Protein AF-A0A952R1B2-F1 (afdb_monomer)

pLDDT: mean 88.8, std 12.09, range [47.66, 97.81]

Secondary structure (DSSP, 8-state):
-HHHHHHHHHHHHHHHHHHHHHHH-GGGHHHHHHHTTHHHHHHHHHHHHHHHHTT--HHHHHHHHHHHHHHHHHHHHHHHHTTTT-HHHHHHHHHHHHHHHHHTHHHHHHHHHHHTTPPP-HHHHHHHHHHHHHHHHHHGGGSPPS---TTSTTSSS--

Mean predicted aligned error: 6.13 Å

Foldseek 3Di:
DLVVLLVCLLVVLLVLLVVCCVVVNLPCLLVLLLCLLVLLVVLLVVLLVLCVVLVQDPVLNVVLVVLSVVLSVCLSVVLNVCCVPPVLCSLCSSVVSLVSNCVPSVVSSQVRCVVSVHHDDPVSNSCSNSSSSSSSSSSVVSHDDPPPVVPPPVVPPPD

Radius of gyration: 19.21 Å; Cα contacts (8 Å, |Δi|>4): 179; chains: 1; bounding box: 40×33×74 Å

Structure (mmCIF, N/CA/C/O backbone):
data_AF-A0A952R1B2-F1
#
_entry.id   AF-A0A952R1B2-F1
#
loop_
_atom_site.group_PDB
_atom_site.id
_atom_site.type_symbol
_atom_site.label_atom_id
_atom_site.label_alt_id
_atom_site.label_comp_id
_atom_site.label_asym_id
_atom_site.label_entity_id
_atom_site.label_seq_id
_atom_site.pdbx_PDB_ins_code
_atom_site.Cartn_x
_atom_site.Cartn_y
_atom_site.Cartn_z
_atom_site.occupancy
_atom_site.B_iso_or_equiv
_atom_site.auth_seq_id
_atom_site.auth_comp_id
_atom_site.auth_asym_id
_atom_site.auth_atom_id
_atom_site.pdbx_PDB_model_num
ATOM 1 N N . MET A 1 1 ? 1.040 22.478 -2.601 1.00 83.94 1 MET A N 1
ATOM 2 C CA . MET A 1 1 ? -0.026 21.548 -3.050 1.00 83.94 1 MET A CA 1
ATOM 3 C C . MET A 1 1 ? 0.023 20.216 -2.306 1.00 83.94 1 MET A C 1
ATOM 5 O O . MET A 1 1 ? -1.004 19.828 -1.767 1.00 83.94 1 MET A O 1
ATOM 9 N N . LEU A 1 2 ? 1.190 19.571 -2.186 1.00 85.50 2 LEU A N 1
ATOM 10 C CA . LEU A 1 2 ? 1.351 18.291 -1.475 1.00 85.50 2 LEU A CA 1
ATOM 11 C C . LEU A 1 2 ? 0.814 18.295 -0.030 1.00 85.50 2 LEU A C 1
ATOM 13 O O . LEU A 1 2 ? 0.070 17.398 0.345 1.00 85.50 2 LEU A O 1
ATOM 17 N N . SER A 1 3 ? 1.103 19.335 0.757 1.00 87.56 3 SER A N 1
ATOM 18 C CA . SER A 1 3 ? 0.596 19.467 2.134 1.00 87.56 3 SER A CA 1
ATOM 19 C C . SER A 1 3 ? -0.934 19.454 2.226 1.00 87.56 3 SER A C 1
ATOM 21 O O . SER A 1 3 ? -1.489 18.862 3.146 1.00 87.56 3 SER A O 1
ATOM 23 N N . ARG A 1 4 ? -1.626 20.056 1.249 1.00 90.75 4 ARG A N 1
ATOM 24 C CA . ARG A 1 4 ? -3.095 20.056 1.177 1.00 90.75 4 ARG A CA 1
ATOM 25 C C . ARG A 1 4 ? -3.634 18.667 0.842 1.00 90.75 4 ARG A C 1
ATOM 27 O O . ARG A 1 4 ? -4.597 18.236 1.460 1.00 90.75 4 ARG A O 1
ATOM 34 N N . LEU A 1 5 ? -2.992 17.959 -0.090 1.00 87.94 5 LEU A N 1
ATOM 35 C CA . LEU A 1 5 ? -3.357 16.581 -0.436 1.00 87.94 5 LEU A CA 1
ATOM 36 C C . LEU A 1 5 ? -3.181 15.638 0.757 1.00 87.94 5 LEU A C 1
ATOM 38 O O . LEU A 1 5 ? -4.080 14.859 1.049 1.00 87.94 5 LEU A O 1
ATOM 42 N N . LEU A 1 6 ? -2.068 15.754 1.484 1.00 89.69 6 LEU A N 1
ATOM 43 C CA . LEU A 1 6 ? -1.828 14.966 2.693 1.00 89.69 6 LEU A CA 1
ATOM 44 C C . LEU A 1 6 ? -2.848 15.286 3.789 1.00 89.69 6 LEU A C 1
ATOM 46 O O . LEU A 1 6 ? -3.391 14.369 4.394 1.00 89.69 6 LEU A O 1
ATOM 50 N N . ALA A 1 7 ? -3.162 16.566 4.009 1.00 91.38 7 ALA A N 1
ATOM 51 C CA . ALA A 1 7 ? -4.192 16.958 4.968 1.00 91.38 7 ALA A CA 1
ATOM 52 C C . ALA A 1 7 ? -5.564 16.362 4.607 1.00 91.38 7 ALA A C 1
ATOM 54 O O . ALA A 1 7 ? -6.238 15.810 5.474 1.00 91.38 7 ALA A O 1
ATOM 55 N N . LEU A 1 8 ? -5.952 16.405 3.328 1.00 92.19 8 LEU A N 1
ATOM 56 C CA . LEU A 1 8 ? -7.188 15.786 2.842 1.00 92.19 8 LEU A CA 1
ATOM 57 C C . LEU A 1 8 ? -7.171 14.262 2.992 1.00 92.19 8 LEU A C 1
ATOM 59 O O . LEU A 1 8 ? -8.171 13.687 3.410 1.00 92.19 8 LEU A O 1
ATOM 63 N N . ALA A 1 9 ? -6.044 13.612 2.702 1.00 91.25 9 ALA A N 1
ATOM 64 C CA . ALA A 1 9 ? -5.887 12.172 2.873 1.00 91.25 9 ALA A CA 1
ATOM 65 C C . ALA A 1 9 ? -6.043 11.760 4.345 1.00 91.25 9 ALA A C 1
ATOM 67 O O . ALA A 1 9 ? -6.736 10.792 4.649 1.00 91.25 9 ALA A O 1
ATOM 68 N N . VAL A 1 10 ? -5.454 12.524 5.265 1.00 94.12 10 VAL A N 1
ATOM 69 C CA . VAL A 1 10 ? -5.552 12.264 6.705 1.00 94.12 10 VAL A CA 1
ATOM 70 C C . VAL A 1 10 ? -6.974 12.497 7.209 1.00 94.12 10 VAL A C 1
ATOM 72 O O . VAL A 1 10 ? -7.568 11.596 7.799 1.00 94.12 10 VAL A O 1
ATOM 75 N N . LEU A 1 11 ? -7.545 13.681 6.965 1.00 94.69 11 LEU A N 1
ATOM 76 C CA . LEU A 1 11 ? -8.878 14.036 7.461 1.00 94.69 11 LEU A CA 1
ATOM 77 C C . LEU A 1 11 ? -9.966 13.166 6.825 1.00 94.69 11 LEU A C 1
ATOM 79 O O . LEU A 1 11 ? -10.823 12.633 7.528 1.00 94.69 11 LEU A O 1
ATOM 83 N N . GLY A 1 12 ? -9.901 12.978 5.507 1.00 92.12 12 GLY A N 1
ATOM 84 C CA . GLY A 1 12 ? -10.810 12.107 4.772 1.00 92.12 12 GLY A CA 1
ATOM 85 C C . GLY A 1 12 ? -10.686 10.655 5.220 1.00 92.12 12 GLY A C 1
ATOM 86 O O . GLY A 1 12 ? -11.701 10.006 5.457 1.00 92.12 12 GLY A O 1
ATOM 87 N N . GLY A 1 13 ? -9.459 10.160 5.407 1.00 93.12 13 GLY A N 1
ATOM 88 C CA . GLY A 1 13 ? -9.214 8.798 5.870 1.00 93.12 13 GLY A CA 1
ATOM 89 C C . GLY A 1 13 ? -9.786 8.558 7.264 1.00 93.12 13 GLY A C 1
ATOM 90 O O . GLY A 1 13 ? -10.524 7.599 7.465 1.00 93.12 13 GLY A O 1
ATOM 91 N N . LEU A 1 14 ? -9.536 9.466 8.211 1.00 93.62 14 LEU A N 1
ATOM 92 C CA . LEU A 1 14 ? -10.106 9.386 9.560 1.00 93.62 14 LEU A CA 1
ATOM 93 C C . LEU A 1 14 ? -11.640 9.425 9.541 1.00 93.62 14 LEU A C 1
ATOM 95 O O . LEU A 1 14 ? -12.278 8.617 10.217 1.00 93.62 14 LEU A O 1
ATOM 99 N N . GLY A 1 15 ? -12.232 10.327 8.752 1.00 93.00 15 GLY A N 1
ATOM 100 C CA . GLY A 1 15 ? -13.684 10.440 8.606 1.00 93.00 15 GLY A CA 1
ATOM 101 C C . GLY A 1 15 ? -14.313 9.164 8.043 1.00 93.00 15 GLY A C 1
ATOM 102 O O . GLY A 1 15 ? -15.237 8.611 8.638 1.00 93.00 15 GLY A O 1
ATOM 103 N N . VAL A 1 16 ? -13.763 8.641 6.943 1.00 93.38 16 VAL A N 1
ATOM 104 C CA . VAL A 1 16 ? -14.212 7.380 6.331 1.00 93.38 16 VAL A CA 1
ATOM 105 C C . VAL A 1 16 ? -14.018 6.210 7.291 1.00 93.38 16 VAL A C 1
ATOM 107 O O . VAL A 1 16 ? -14.930 5.408 7.464 1.00 93.38 16 VAL A O 1
ATOM 110 N N . GLY A 1 17 ? -12.876 6.131 7.974 1.00 92.12 17 GLY A N 1
ATOM 111 C CA . GLY A 1 17 ? -12.611 5.106 8.981 1.00 92.12 17 GLY A CA 1
ATOM 112 C C . GLY A 1 17 ? -13.628 5.104 10.116 1.00 92.12 17 GLY A C 1
ATOM 113 O O . GLY A 1 17 ? -14.077 4.040 10.538 1.00 92.12 17 GLY A O 1
ATOM 114 N N . LEU A 1 18 ? -14.045 6.284 10.579 1.00 92.69 18 LEU A N 1
ATOM 115 C CA . LEU A 1 18 ? -15.063 6.419 11.616 1.00 92.69 18 LEU A CA 1
ATOM 116 C C . LEU A 1 18 ? -16.432 5.928 11.127 1.00 92.69 18 LEU A C 1
ATOM 118 O O . LEU A 1 18 ? -17.073 5.141 11.822 1.00 92.69 18 LEU A O 1
ATOM 122 N N . VAL A 1 19 ? -16.841 6.311 9.915 1.00 93.81 19 VAL A N 1
ATOM 123 C CA . VAL A 1 19 ? -18.086 5.825 9.293 1.00 93.81 19 VAL A CA 1
ATOM 124 C C . VAL A 1 19 ? -18.055 4.306 9.119 1.00 93.81 19 VAL A C 1
ATOM 126 O O . VAL A 1 19 ? -18.974 3.615 9.558 1.00 93.81 19 VAL A O 1
ATOM 129 N N . LEU A 1 20 ? -16.973 3.762 8.553 1.00 91.56 20 LEU A N 1
ATOM 130 C CA . LEU A 1 20 ? -16.809 2.321 8.354 1.00 91.56 20 LEU A CA 1
ATOM 131 C C . LEU A 1 20 ? -16.819 1.561 9.681 1.00 91.56 20 LEU A C 1
ATOM 133 O O . LEU A 1 20 ? -17.405 0.483 9.764 1.00 91.56 20 LEU A O 1
ATOM 137 N N . ARG A 1 21 ? -16.210 2.115 10.733 1.00 90.69 21 ARG A N 1
ATOM 138 C CA . ARG A 1 21 ? -16.239 1.514 12.067 1.00 90.69 21 ARG A CA 1
ATOM 139 C C . ARG A 1 21 ? -17.656 1.453 12.629 1.00 90.69 21 ARG A C 1
ATOM 141 O O . ARG A 1 21 ? -18.001 0.443 13.235 1.00 90.69 21 ARG A O 1
ATOM 148 N N . ILE A 1 22 ? -18.452 2.508 12.451 1.00 92.00 22 ILE A N 1
ATOM 149 C CA . ILE A 1 22 ? -19.849 2.551 12.909 1.00 92.00 22 ILE A CA 1
ATOM 150 C C . ILE A 1 22 ? -20.688 1.512 12.156 1.00 92.00 22 ILE A C 1
ATOM 152 O O . ILE A 1 22 ? -21.470 0.799 12.774 1.00 92.00 22 ILE A O 1
ATOM 156 N N . TRP A 1 23 ? -20.498 1.393 10.840 1.00 93.06 23 TRP A N 1
ATOM 157 C CA . TRP A 1 23 ? -21.310 0.522 9.986 1.00 93.06 23 TRP A CA 1
ATOM 158 C C . TRP A 1 23 ? -20.935 -0.960 10.092 1.00 93.06 23 TRP A C 1
ATOM 160 O O . TRP A 1 23 ? -21.808 -1.819 10.178 1.00 93.06 23 TRP A O 1
ATOM 170 N N . PHE A 1 24 ? -19.639 -1.276 10.076 1.00 87.25 24 PHE A N 1
ATOM 171 C CA . PHE A 1 24 ? -19.144 -2.655 9.993 1.00 87.25 24 PHE A CA 1
ATOM 172 C C . PHE A 1 24 ? -18.644 -3.217 11.329 1.00 87.25 24 PHE A C 1
ATOM 174 O O . PHE A 1 24 ? -18.399 -4.421 11.437 1.00 87.25 24 PHE A O 1
ATOM 181 N N . GLY A 1 25 ? -18.470 -2.369 12.346 1.00 87.31 25 GLY A N 1
ATOM 182 C CA . GLY A 1 25 ? -17.888 -2.761 13.625 1.00 87.31 25 GLY A CA 1
ATOM 183 C C . GLY A 1 25 ? -16.425 -3.211 13.516 1.00 87.31 25 GLY A C 1
ATOM 184 O O . GLY A 1 25 ? -15.755 -3.043 12.499 1.00 87.31 25 GLY A O 1
ATOM 185 N N . ARG A 1 26 ? -15.894 -3.804 14.593 1.00 85.31 26 ARG A N 1
ATOM 186 C CA . ARG A 1 26 ? -14.479 -4.230 14.663 1.00 85.31 26 ARG A CA 1
ATOM 187 C C . ARG A 1 26 ? -14.193 -5.565 13.971 1.00 85.31 26 ARG A C 1
ATOM 189 O O . ARG A 1 26 ? -13.046 -5.824 13.623 1.00 85.31 26 ARG A O 1
ATOM 196 N N . SER A 1 27 ? -15.214 -6.387 13.725 1.00 87.12 27 SER A N 1
ATOM 197 C CA . SER A 1 27 ? -15.064 -7.736 13.152 1.00 87.12 27 SER A CA 1
ATOM 198 C C . SER A 1 27 ? -14.455 -7.734 11.745 1.00 87.12 27 SER A C 1
ATOM 200 O O . SER A 1 27 ? -13.840 -8.713 11.328 1.00 87.12 27 SER A O 1
ATOM 202 N N . ARG A 1 28 ? -14.590 -6.623 11.008 1.00 89.00 28 ARG A N 1
ATOM 203 C CA . ARG A 1 28 ? -14.041 -6.462 9.655 1.00 89.00 28 ARG A CA 1
ATOM 204 C C . ARG A 1 28 ? -12.654 -5.822 9.614 1.00 89.00 28 ARG A C 1
ATOM 206 O O . ARG A 1 28 ? -12.082 -5.742 8.529 1.00 89.00 28 ARG A O 1
ATOM 213 N N . PHE A 1 29 ? -12.073 -5.428 10.751 1.00 88.50 29 PHE A N 1
ATOM 214 C CA . PHE A 1 29 ? -10.788 -4.719 10.778 1.00 88.50 29 PHE A CA 1
ATOM 215 C C . PHE A 1 29 ? -9.675 -5.515 10.075 1.00 88.50 29 PHE A C 1
ATOM 217 O O . PHE A 1 29 ? -8.978 -4.960 9.233 1.00 88.50 29 PHE A O 1
ATOM 224 N N . GLY A 1 30 ? -9.575 -6.830 10.295 1.00 87.00 30 GLY A N 1
ATOM 225 C CA . GLY A 1 30 ? -8.554 -7.653 9.627 1.00 87.00 30 GLY A CA 1
ATOM 226 C C . GLY A 1 30 ? -8.677 -7.694 8.100 1.00 87.00 30 GLY A C 1
ATOM 227 O O . GLY A 1 30 ? -7.665 -7.714 7.399 1.00 87.00 30 GLY A O 1
ATOM 228 N N . VAL A 1 31 ? -9.904 -7.658 7.571 1.00 91.25 31 VAL A N 1
ATOM 229 C CA . VAL A 1 31 ? -10.147 -7.610 6.121 1.00 91.25 31 VAL A CA 1
ATOM 230 C C . VAL A 1 31 ? -9.761 -6.241 5.571 1.00 91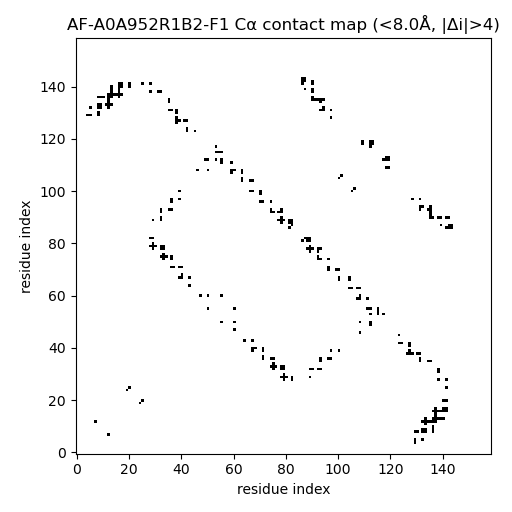.25 31 VAL A C 1
ATOM 232 O O . VAL A 1 31 ? -9.011 -6.171 4.603 1.00 91.25 31 VAL A O 1
ATOM 235 N N . ILE A 1 32 ? -10.203 -5.158 6.216 1.00 91.31 32 ILE A N 1
ATOM 236 C CA . ILE A 1 32 ? -9.888 -3.790 5.780 1.00 91.31 32 ILE A CA 1
ATOM 237 C C . ILE A 1 32 ? -8.371 -3.548 5.856 1.00 91.31 32 ILE A C 1
ATOM 239 O O . ILE A 1 32 ? -7.799 -2.988 4.927 1.00 91.31 32 ILE A O 1
ATOM 243 N N . ALA A 1 33 ? -7.692 -4.046 6.896 1.00 90.19 33 ALA A N 1
ATOM 244 C CA . ALA A 1 33 ? -6.237 -3.959 7.033 1.00 90.19 33 ALA A CA 1
ATOM 245 C C . ALA A 1 33 ? -5.490 -4.724 5.928 1.00 90.19 33 ALA A C 1
ATOM 247 O O . ALA A 1 33 ? -4.468 -4.254 5.435 1.00 90.19 33 ALA A O 1
ATOM 248 N N . SER A 1 34 ? -6.024 -5.871 5.495 1.00 90.94 34 SER A N 1
ATOM 249 C CA . SER A 1 34 ? -5.476 -6.629 4.363 1.00 90.94 34 SER A CA 1
ATOM 250 C C . SER A 1 34 ? -5.648 -5.860 3.051 1.00 90.94 34 SER A C 1
ATOM 252 O O . SER A 1 34 ?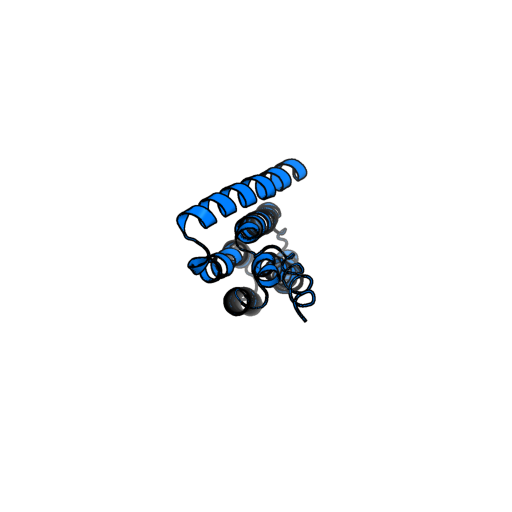 -4.687 -5.674 2.307 1.00 90.94 34 SER A O 1
ATOM 254 N N . LEU A 1 35 ? -6.858 -5.350 2.792 1.00 93.50 35 LEU A N 1
ATOM 255 C CA . LEU A 1 35 ? -7.172 -4.559 1.597 1.00 93.50 35 LEU A CA 1
ATOM 256 C C . LEU A 1 35 ? -6.424 -3.223 1.562 1.00 93.50 35 LEU A C 1
ATOM 258 O O . LEU A 1 35 ? -6.177 -2.679 0.492 1.00 93.50 35 LEU A O 1
ATOM 262 N N . ALA A 1 36 ? -5.998 -2.706 2.709 1.00 93.69 36 ALA A N 1
ATOM 263 C CA . ALA A 1 36 ? -5.233 -1.473 2.760 1.00 93.69 36 ALA A CA 1
ATOM 264 C C . ALA A 1 36 ? -3.840 -1.580 2.099 1.00 93.69 36 ALA A C 1
ATOM 266 O O . ALA A 1 36 ? -3.208 -0.559 1.847 1.00 93.69 36 ALA A O 1
ATOM 267 N N . THR A 1 37 ? -3.377 -2.790 1.762 1.00 92.31 37 THR A N 1
ATOM 268 C CA . THR A 1 37 ? -2.145 -3.020 0.981 1.00 92.31 37 THR A CA 1
ATOM 269 C C . THR A 1 37 ? -2.334 -2.878 -0.540 1.00 92.31 37 THR A C 1
ATOM 271 O O . THR A 1 37 ? -1.350 -2.848 -1.279 1.00 92.31 37 THR A O 1
ATOM 274 N N . LEU A 1 38 ? -3.577 -2.726 -1.024 1.00 94.44 38 LEU A N 1
ATOM 275 C CA . LEU A 1 38 ? -3.905 -2.606 -2.452 1.00 94.44 38 LEU A CA 1
ATOM 276 C C . LEU A 1 38 ? -3.154 -1.500 -3.218 1.00 94.44 38 LEU A C 1
ATOM 278 O O . LEU A 1 38 ? -2.813 -1.760 -4.372 1.00 94.44 38 LEU A O 1
ATOM 282 N N . PRO A 1 39 ? -2.849 -0.307 -2.659 1.00 96.38 39 PRO A N 1
ATOM 283 C CA . PRO A 1 39 ? -2.097 0.709 -3.397 1.00 96.38 39 PRO A CA 1
ATOM 284 C C . PRO A 1 39 ? -0.755 0.202 -3.931 1.00 96.38 39 PRO A C 1
ATOM 286 O O . PRO A 1 39 ? -0.364 0.573 -5.035 1.00 96.38 39 PRO A O 1
ATOM 289 N N . VAL A 1 40 ? -0.082 -0.688 -3.191 1.00 95.12 40 VAL A N 1
ATOM 290 C CA . VAL A 1 40 ? 1.173 -1.314 -3.629 1.00 95.12 40 VAL A CA 1
ATOM 291 C C . VAL A 1 40 ? 0.937 -2.200 -4.854 1.00 95.12 40 VAL A C 1
ATOM 293 O O . VAL A 1 40 ? 1.713 -2.139 -5.805 1.00 95.12 40 VAL A O 1
ATOM 296 N N . LEU A 1 41 ? -0.154 -2.975 -4.890 1.00 95.94 41 LEU A N 1
ATOM 297 C CA . LEU A 1 41 ? -0.506 -3.783 -6.064 1.00 95.94 41 LEU A CA 1
ATOM 298 C C . LEU A 1 41 ? -0.836 -2.915 -7.277 1.00 95.94 41 LEU A C 1
ATOM 300 O O . LEU A 1 41 ? -0.332 -3.182 -8.364 1.00 95.94 41 LEU A O 1
ATOM 304 N N . VAL A 1 42 ? -1.642 -1.865 -7.098 1.00 96.50 42 VAL A N 1
ATOM 305 C CA . VAL A 1 42 ? -1.992 -0.942 -8.190 1.00 96.50 42 VAL A CA 1
ATOM 306 C C . VAL A 1 42 ? -0.730 -0.306 -8.760 1.00 96.50 42 VAL A C 1
ATOM 308 O O . VAL A 1 42 ? -0.512 -0.330 -9.969 1.00 96.50 42 VAL A O 1
ATOM 311 N N . HIS A 1 43 ? 0.146 0.190 -7.889 1.00 96.31 43 HIS A N 1
ATOM 312 C CA . HIS A 1 43 ? 1.431 0.734 -8.300 1.00 96.31 43 HIS A CA 1
ATOM 313 C C . HIS A 1 43 ? 2.299 -0.313 -9.016 1.00 96.31 43 HIS A C 1
ATOM 315 O O . HIS A 1 43 ? 2.978 0.009 -9.992 1.00 96.31 43 HIS A O 1
ATOM 321 N N . THR A 1 44 ? 2.268 -1.568 -8.562 1.00 96.12 44 THR A N 1
ATOM 322 C CA . THR A 1 44 ? 3.000 -2.673 -9.196 1.00 96.12 44 THR A CA 1
ATOM 323 C C . THR A 1 44 ? 2.535 -2.904 -10.627 1.00 96.12 44 THR A C 1
ATOM 325 O O . THR A 1 44 ? 3.359 -2.972 -11.535 1.00 96.12 44 THR A O 1
ATOM 328 N N . VAL A 1 45 ? 1.222 -2.933 -10.857 1.00 96.62 45 VAL A N 1
ATOM 329 C CA . VAL A 1 45 ? 0.642 -3.066 -12.202 1.00 96.62 45 VAL A CA 1
ATOM 330 C C . VAL A 1 45 ? 1.029 -1.888 -13.098 1.00 96.62 45 VAL A C 1
ATOM 332 O O . VAL A 1 45 ? 1.447 -2.099 -14.233 1.00 96.62 45 VAL A O 1
ATOM 335 N N . LEU A 1 46 ? 0.955 -0.653 -12.595 1.00 94.69 46 LEU A N 1
ATOM 336 C CA . LEU A 1 46 ? 1.355 0.529 -13.369 1.00 94.69 46 LEU A CA 1
ATOM 337 C C . LEU A 1 46 ? 2.845 0.495 -13.736 1.00 94.69 46 LEU A C 1
ATOM 339 O O . LEU A 1 46 ? 3.213 0.770 -14.876 1.00 94.69 46 LEU A O 1
ATOM 343 N N . SER A 1 47 ? 3.697 0.086 -12.794 1.00 93.50 47 SER A N 1
ATOM 344 C CA . SER A 1 47 ? 5.139 -0.049 -13.026 1.00 93.50 47 SER A CA 1
ATOM 345 C C . SER A 1 47 ? 5.457 -1.152 -14.033 1.00 93.50 47 SER A C 1
ATOM 347 O O . SER A 1 47 ? 6.365 -0.987 -14.842 1.00 93.50 47 SER A O 1
ATOM 349 N N . LEU A 1 48 ? 4.692 -2.249 -14.028 1.00 94.75 48 LEU A N 1
ATOM 350 C CA . LEU A 1 48 ? 4.824 -3.320 -15.016 1.00 94.75 48 LEU A CA 1
ATOM 351 C C . LEU A 1 48 ? 4.532 -2.832 -16.429 1.00 94.75 48 LEU A C 1
ATOM 353 O O . LEU A 1 48 ? 5.295 -3.140 -17.338 1.00 94.75 48 LEU A O 1
ATOM 357 N N . ILE A 1 49 ? 3.470 -2.045 -16.614 1.00 94.06 49 ILE A N 1
ATOM 358 C CA . ILE A 1 49 ? 3.136 -1.468 -17.923 1.00 94.06 49 ILE A CA 1
ATOM 359 C C . ILE A 1 49 ? 4.313 -0.634 -18.444 1.00 94.06 49 ILE A C 1
ATOM 361 O O . ILE A 1 49 ? 4.697 -0.774 -19.604 1.00 94.06 49 ILE A O 1
ATOM 365 N N . SER A 1 50 ? 4.918 0.192 -17.588 1.00 91.88 50 SER A N 1
ATOM 366 C CA . SER A 1 50 ? 6.104 0.977 -17.948 1.00 91.88 50 SER A CA 1
ATOM 367 C C . SER A 1 50 ? 7.322 0.099 -18.237 1.00 91.88 50 SER A C 1
ATOM 369 O O . SER A 1 50 ? 8.035 0.359 -19.198 1.00 91.88 50 SER A O 1
ATOM 371 N N . ALA A 1 51 ? 7.543 -0.961 -17.456 1.00 92.56 51 ALA A N 1
ATOM 372 C CA . ALA A 1 51 ? 8.659 -1.884 -17.645 1.00 92.56 51 ALA A CA 1
ATOM 373 C C . ALA A 1 51 ? 8.568 -2.653 -18.970 1.00 92.56 51 ALA A C 1
ATOM 375 O O . ALA A 1 51 ? 9.565 -2.766 -19.676 1.00 92.56 51 ALA A O 1
ATOM 376 N N . PHE A 1 52 ? 7.373 -3.121 -19.342 1.00 92.94 52 PHE A N 1
ATOM 377 C CA . PHE A 1 52 ? 7.149 -3.776 -20.631 1.00 92.94 52 PHE A CA 1
ATOM 378 C C . PHE A 1 52 ? 7.334 -2.819 -21.809 1.00 92.94 52 PHE A C 1
ATOM 380 O O . PHE A 1 52 ? 7.878 -3.218 -22.827 1.00 92.94 52 PHE A O 1
ATOM 387 N N . ARG A 1 53 ? 6.935 -1.549 -21.671 1.00 91.75 53 ARG A N 1
ATOM 388 C CA . ARG A 1 53 ? 7.174 -0.523 -22.703 1.00 91.75 53 ARG A CA 1
ATOM 389 C C . ARG A 1 53 ? 8.647 -0.146 -22.867 1.00 91.75 53 ARG A C 1
ATOM 391 O O . ARG A 1 53 ? 8.992 0.449 -23.879 1.00 91.75 53 ARG A O 1
ATOM 398 N N . ALA A 1 54 ? 9.475 -0.435 -21.868 1.00 92.12 54 ALA A N 1
ATOM 399 C CA . ALA A 1 54 ? 10.908 -0.149 -21.869 1.00 92.12 54 ALA A CA 1
ATOM 400 C C . ALA A 1 54 ? 11.765 -1.384 -22.177 1.00 92.12 54 ALA A C 1
ATOM 402 O O . ALA A 1 54 ? 12.974 -1.337 -21.959 1.00 92.12 54 ALA A O 1
ATOM 403 N N . ASP A 1 55 ? 11.141 -2.497 -22.580 1.00 93.56 55 ASP A N 1
ATOM 404 C CA . ASP A 1 55 ? 11.809 -3.774 -22.844 1.00 93.56 55 ASP A CA 1
ATOM 405 C C . ASP A 1 55 ? 12.719 -4.238 -21.688 1.00 93.56 55 ASP A C 1
ATOM 407 O O . ASP A 1 55 ? 13.791 -4.815 -21.886 1.00 93.56 55 ASP A O 1
ATOM 411 N N . VAL A 1 56 ? 12.293 -3.988 -20.441 1.00 93.62 56 VAL A N 1
ATOM 412 C CA . VAL A 1 56 ? 13.037 -4.429 -19.253 1.00 93.62 56 VAL A CA 1
ATOM 413 C C . VAL A 1 56 ? 13.154 -5.961 -19.261 1.00 93.62 56 VAL A C 1
ATOM 415 O O . VAL A 1 56 ? 12.146 -6.642 -19.478 1.00 93.62 56 VAL A O 1
ATOM 418 N N . PRO A 1 57 ? 14.338 -6.535 -18.955 1.00 94.44 57 PRO A N 1
ATOM 419 C CA . PRO A 1 57 ? 14.524 -7.981 -18.926 1.00 94.44 57 PRO A CA 1
ATOM 420 C C . PRO A 1 57 ? 13.477 -8.704 -18.071 1.00 94.44 57 PRO A C 1
ATOM 422 O O . PRO A 1 57 ? 13.224 -8.328 -16.921 1.00 94.44 57 PRO A O 1
ATOM 425 N N . LEU A 1 58 ? 12.916 -9.792 -18.610 1.00 94.06 58 LEU A N 1
ATOM 426 C CA . LEU A 1 58 ? 11.853 -10.565 -17.956 1.00 94.06 58 LEU A CA 1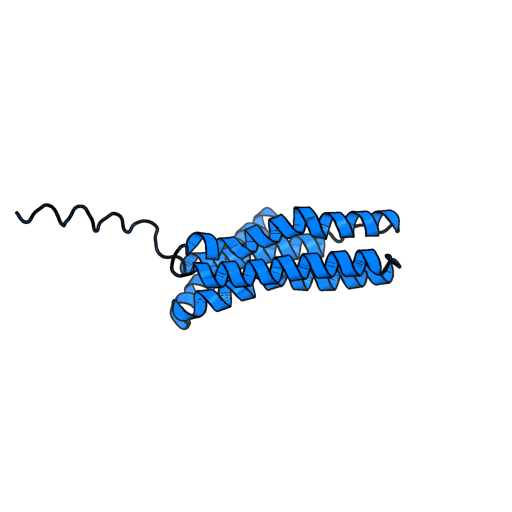
ATOM 427 C C . LEU A 1 58 ? 12.258 -11.057 -16.559 1.00 94.06 58 LEU A C 1
ATOM 429 O O . LEU A 1 58 ? 11.436 -11.078 -15.649 1.00 94.06 58 LEU A O 1
ATOM 433 N N . THR A 1 59 ? 13.527 -11.410 -16.360 1.00 95.69 59 THR A N 1
ATOM 434 C CA . THR A 1 59 ? 14.060 -11.826 -15.053 1.00 95.69 59 THR A CA 1
ATOM 435 C C . THR A 1 59 ? 13.920 -10.729 -13.997 1.00 95.69 59 THR A C 1
ATOM 437 O O . THR A 1 59 ? 13.474 -11.005 -12.884 1.00 95.69 59 THR A O 1
ATOM 440 N N . THR A 1 60 ? 14.221 -9.477 -14.349 1.00 93.62 60 THR A N 1
ATOM 441 C CA . THR A 1 60 ? 14.054 -8.311 -13.471 1.00 93.62 60 THR A CA 1
ATOM 442 C C . THR A 1 60 ? 12.583 -8.048 -13.176 1.00 93.62 60 THR A C 1
ATOM 444 O O . THR A 1 60 ? 12.221 -7.793 -12.028 1.00 93.62 60 THR A O 1
ATOM 447 N N . VAL A 1 61 ? 11.724 -8.163 -14.194 1.00 95.44 61 VAL A N 1
ATOM 448 C CA . VAL A 1 61 ? 10.269 -8.032 -14.045 1.00 95.44 61 VAL A CA 1
ATOM 449 C C . VAL A 1 61 ? 9.726 -9.083 -13.074 1.00 95.44 61 VAL A C 1
ATOM 451 O O . VAL A 1 61 ? 9.007 -8.740 -12.138 1.00 95.44 61 VAL A O 1
ATOM 454 N N . LEU A 1 62 ? 10.109 -10.350 -13.236 1.00 96.56 62 LEU A N 1
ATOM 455 C CA . LEU A 1 62 ? 9.680 -11.438 -12.357 1.00 96.56 62 LEU A CA 1
ATOM 456 C C . LEU A 1 62 ? 10.177 -11.249 -10.921 1.00 96.56 62 LEU A C 1
ATOM 458 O O . LEU A 1 62 ? 9.396 -11.425 -9.988 1.00 96.56 62 LEU A O 1
ATOM 462 N N . ALA A 1 63 ? 11.437 -10.847 -10.731 1.00 96.88 63 ALA A N 1
ATOM 463 C CA . ALA A 1 63 ? 11.986 -10.560 -9.406 1.00 96.88 63 ALA A CA 1
ATOM 464 C C . ALA A 1 63 ? 11.231 -9.415 -8.713 1.00 96.88 63 ALA A C 1
ATOM 466 O O . ALA A 1 63 ? 10.869 -9.523 -7.540 1.00 96.88 63 ALA A O 1
ATOM 467 N N . TYR A 1 64 ? 10.932 -8.346 -9.454 1.00 95.88 64 TYR A N 1
ATOM 468 C CA . TYR A 1 64 ? 10.137 -7.222 -8.973 1.00 95.88 64 TYR A CA 1
ATOM 469 C C . TYR A 1 64 ? 8.722 -7.648 -8.555 1.00 95.88 64 TYR A C 1
ATOM 471 O O . TYR A 1 64 ? 8.294 -7.341 -7.442 1.00 95.88 64 TYR A O 1
ATOM 479 N N . VAL A 1 65 ? 8.016 -8.398 -9.408 1.00 97.06 65 VAL A N 1
ATOM 480 C CA . VAL A 1 65 ? 6.657 -8.884 -9.119 1.00 97.06 65 VAL A CA 1
ATOM 481 C C . VAL A 1 65 ? 6.651 -9.822 -7.924 1.00 97.06 65 VAL A C 1
ATOM 483 O O . VAL A 1 65 ? 5.826 -9.656 -7.029 1.00 97.06 65 VAL A O 1
ATOM 486 N N . ALA A 1 66 ? 7.580 -10.776 -7.871 1.00 97.81 66 ALA A N 1
ATOM 487 C CA . ALA A 1 66 ? 7.683 -11.716 -6.762 1.00 97.81 66 ALA A CA 1
ATOM 488 C C . ALA A 1 66 ? 7.899 -10.985 -5.430 1.00 97.81 66 ALA A C 1
ATOM 490 O O . ALA A 1 66 ? 7.230 -11.287 -4.441 1.00 97.81 66 ALA A O 1
ATOM 491 N N . LEU A 1 67 ? 8.778 -9.980 -5.412 1.00 96.69 67 LEU A N 1
ATOM 492 C CA . LEU A 1 67 ? 9.051 -9.180 -4.224 1.00 96.69 67 LEU A CA 1
ATOM 493 C C . LEU A 1 67 ? 7.845 -8.323 -3.815 1.00 96.69 67 LEU A C 1
ATOM 495 O O . LEU A 1 67 ? 7.469 -8.313 -2.643 1.00 96.69 67 LEU A O 1
ATOM 499 N N . ALA A 1 68 ? 7.202 -7.648 -4.771 1.00 96.62 68 ALA A N 1
ATOM 500 C CA . ALA A 1 68 ? 6.014 -6.838 -4.517 1.00 96.62 68 ALA A CA 1
ATOM 501 C C . ALA A 1 68 ? 4.852 -7.683 -3.969 1.00 96.62 68 ALA A C 1
ATOM 503 O O . ALA A 1 68 ? 4.260 -7.335 -2.945 1.00 96.62 68 ALA A O 1
ATOM 504 N N . LEU A 1 69 ? 4.567 -8.827 -4.599 1.00 97.62 69 LEU A N 1
ATOM 505 C CA . LEU A 1 69 ? 3.547 -9.769 -4.137 1.00 97.62 69 LEU A CA 1
ATOM 506 C C . LEU A 1 69 ? 3.894 -10.340 -2.762 1.00 97.62 69 LEU A C 1
ATOM 508 O O . LEU A 1 69 ? 3.022 -10.403 -1.900 1.00 97.62 69 LEU A O 1
ATOM 512 N N . GLY A 1 70 ? 5.158 -10.699 -2.527 1.00 97.69 70 GLY A N 1
ATOM 513 C CA . GLY A 1 70 ? 5.626 -11.167 -1.226 1.00 97.69 70 GLY A CA 1
ATOM 514 C C . GLY A 1 70 ? 5.356 -10.146 -0.121 1.00 97.69 70 GLY A C 1
ATOM 515 O O . GLY A 1 70 ? 4.767 -10.491 0.901 1.00 97.69 70 GLY A O 1
ATOM 516 N N . ILE A 1 71 ? 5.698 -8.875 -0.349 1.00 96.69 71 ILE A N 1
ATOM 517 C CA . ILE A 1 71 ? 5.451 -7.785 0.606 1.00 96.69 71 ILE A CA 1
ATOM 518 C C . ILE A 1 71 ? 3.954 -7.605 0.866 1.00 96.69 71 ILE A C 1
ATOM 520 O O . ILE A 1 71 ? 3.546 -7.488 2.020 1.00 96.69 71 ILE A O 1
ATOM 524 N N . VAL A 1 72 ? 3.126 -7.622 -0.181 1.00 96.44 72 VAL A N 1
ATOM 525 C CA . VAL A 1 72 ? 1.669 -7.476 -0.052 1.00 96.44 72 VAL A CA 1
ATOM 526 C C . VAL A 1 72 ? 1.060 -8.640 0.725 1.00 96.44 72 VAL A C 1
ATOM 528 O O . VAL A 1 72 ? 0.287 -8.416 1.654 1.00 96.44 72 VAL A O 1
ATOM 531 N N . VAL A 1 73 ? 1.426 -9.880 0.395 1.00 97.44 73 VAL A N 1
ATOM 532 C CA . VAL A 1 73 ? 0.905 -11.079 1.064 1.00 97.44 73 VAL A CA 1
ATOM 533 C C . VAL A 1 73 ? 1.349 -11.116 2.523 1.00 97.44 73 VAL A C 1
ATOM 535 O O . VAL A 1 73 ? 0.517 -11.306 3.410 1.00 97.44 73 VAL A O 1
ATOM 538 N N . ILE A 1 74 ? 2.637 -10.891 2.798 1.00 96.81 74 ILE A N 1
ATOM 539 C CA . ILE A 1 74 ? 3.170 -10.871 4.165 1.00 96.81 74 ILE A CA 1
ATOM 540 C C . ILE A 1 74 ? 2.521 -9.740 4.964 1.00 96.81 74 ILE A C 1
ATOM 542 O O . ILE A 1 74 ? 2.055 -9.981 6.076 1.00 96.81 74 ILE A O 1
ATOM 546 N N . GLY A 1 75 ? 2.425 -8.537 4.393 1.00 94.81 75 GLY A N 1
ATOM 547 C CA . GLY A 1 75 ? 1.759 -7.392 5.007 1.00 94.81 75 GLY A CA 1
ATOM 548 C C . GLY A 1 75 ? 0.290 -7.674 5.319 1.00 94.81 75 GLY A C 1
ATOM 549 O O . GLY A 1 75 ? -0.151 -7.470 6.446 1.00 94.81 75 GLY A O 1
ATOM 550 N N . ALA A 1 76 ? -0.468 -8.229 4.373 1.00 94.19 76 ALA A N 1
ATOM 551 C CA . ALA A 1 76 ? -1.872 -8.575 4.580 1.00 94.19 76 ALA A CA 1
ATOM 552 C C . ALA A 1 76 ? -2.055 -9.636 5.679 1.00 94.19 76 ALA A C 1
ATOM 554 O O . ALA A 1 76 ? -2.882 -9.473 6.580 1.00 94.19 76 ALA A O 1
ATOM 555 N N . LEU A 1 77 ? -1.252 -10.706 5.655 1.00 96.00 77 LEU A N 1
ATOM 556 C CA . LEU A 1 77 ? -1.287 -11.751 6.680 1.00 96.00 77 LEU A CA 1
ATOM 557 C C . LEU A 1 77 ? -0.899 -11.205 8.056 1.00 96.00 77 LEU A C 1
ATOM 559 O O . LEU A 1 77 ? -1.544 -11.533 9.053 1.00 96.00 77 LEU A O 1
ATOM 563 N N . PHE A 1 78 ? 0.131 -10.363 8.113 1.00 93.38 78 PHE A N 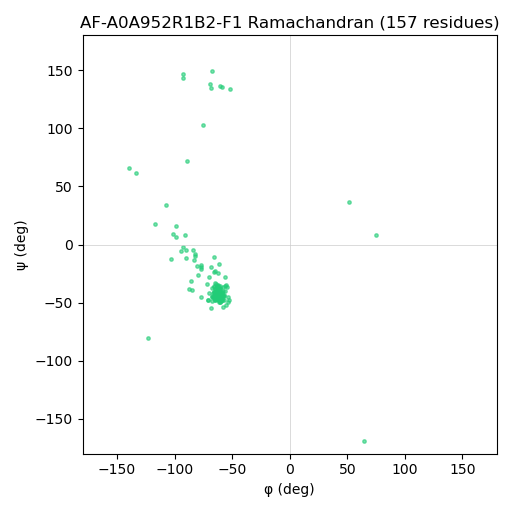1
ATOM 564 C CA . PHE A 1 78 ? 0.603 -9.745 9.342 1.00 93.38 78 PHE A CA 1
ATOM 565 C C . PHE A 1 78 ? -0.440 -8.795 9.930 1.00 93.38 78 PHE A C 1
ATOM 567 O O . PHE A 1 78 ? -0.773 -8.917 11.109 1.00 93.38 78 PHE A O 1
ATOM 574 N N . GLY A 1 79 ? -1.013 -7.917 9.103 1.00 90.56 79 GLY A N 1
ATOM 575 C CA . GLY A 1 79 ? -2.072 -6.999 9.506 1.00 90.56 79 GLY A CA 1
ATOM 576 C C . GLY A 1 79 ? -3.302 -7.748 10.005 1.00 90.56 79 GLY A C 1
ATOM 577 O O . GLY A 1 79 ? -3.844 -7.405 11.046 1.00 90.56 79 GLY A O 1
ATOM 578 N N . ARG A 1 80 ? -3.706 -8.834 9.333 1.00 91.88 80 ARG A N 1
ATOM 579 C CA . ARG A 1 80 ? -4.853 -9.650 9.755 1.00 91.88 80 ARG A CA 1
ATOM 580 C C . ARG A 1 80 ? -4.611 -10.394 11.070 1.00 91.88 80 ARG A C 1
ATOM 582 O O . ARG A 1 80 ? -5.504 -10.427 11.910 1.00 91.88 80 ARG A O 1
ATOM 589 N N . ARG A 1 81 ? -3.437 -11.008 11.250 1.00 93.00 81 ARG A N 1
ATOM 590 C CA . ARG A 1 81 ? -3.117 -11.825 12.440 1.00 93.00 81 ARG A CA 1
ATOM 591 C C . ARG A 1 81 ? -2.952 -11.003 13.714 1.00 93.00 81 ARG A C 1
ATOM 593 O O . ARG A 1 81 ? -3.173 -11.524 14.800 1.00 93.00 81 ARG A O 1
ATOM 600 N N . ASN A 1 82 ? -2.547 -9.744 13.589 1.00 90.69 82 ASN A N 1
ATOM 601 C CA . ASN A 1 82 ? -2.225 -8.897 14.733 1.00 90.69 82 ASN A CA 1
ATOM 602 C C . ASN A 1 82 ? -3.362 -7.947 15.129 1.00 90.69 82 ASN A C 1
ATOM 604 O O . ASN A 1 82 ? -3.153 -7.095 15.991 1.00 90.69 82 ASN A O 1
ATOM 608 N N . VAL A 1 83 ? -4.552 -8.054 14.526 1.00 89.94 83 VAL A N 1
ATOM 609 C CA . VAL A 1 83 ? -5.667 -7.141 14.822 1.00 89.94 83 VAL A CA 1
ATOM 610 C C . VAL A 1 83 ? -6.067 -7.179 16.297 1.00 89.94 83 VAL A C 1
ATOM 612 O O . VAL A 1 83 ? -6.305 -6.124 16.886 1.00 89.94 83 VAL A O 1
ATOM 615 N N . ASP A 1 84 ? -6.093 -8.367 16.898 1.00 87.38 84 ASP A N 1
ATOM 616 C CA . ASP A 1 84 ? -6.553 -8.540 18.277 1.00 87.38 84 ASP A CA 1
ATOM 617 C C . ASP A 1 84 ? -5.438 -8.275 19.298 1.00 87.38 84 ASP A C 1
ATOM 619 O O . ASP A 1 84 ? -5.671 -7.649 20.329 1.00 87.38 84 ASP A O 1
ATOM 623 N N . SER A 1 85 ? -4.207 -8.704 18.999 1.00 89.25 85 SER A N 1
ATOM 624 C CA . SER A 1 85 ? -3.064 -8.612 19.919 1.00 89.25 85 SER A CA 1
ATOM 625 C C . SER A 1 85 ? -2.301 -7.287 19.827 1.00 89.25 85 SER A C 1
ATOM 627 O O . SER A 1 85 ? -1.834 -6.766 20.838 1.00 89.25 85 SER A O 1
ATOM 629 N N . ARG A 1 86 ? -2.140 -6.737 18.616 1.00 90.44 86 ARG A N 1
ATOM 630 C CA . ARG A 1 86 ? -1.372 -5.513 18.321 1.00 90.44 86 ARG A CA 1
ATOM 631 C C . ARG A 1 86 ? -2.111 -4.649 17.282 1.00 90.44 86 ARG A C 1
ATOM 633 O O . ARG A 1 86 ? -1.624 -4.442 16.166 1.00 90.44 86 ARG A O 1
ATOM 640 N N . PRO A 1 87 ? -3.284 -4.103 17.630 1.00 89.56 87 PRO A N 1
ATOM 641 C CA . PRO A 1 87 ? -4.159 -3.391 16.695 1.00 89.56 87 PRO A CA 1
ATOM 642 C C . PRO A 1 87 ? -3.516 -2.155 16.056 1.00 89.56 87 PRO A C 1
ATOM 644 O O . PRO A 1 87 ? -3.714 -1.903 14.871 1.00 89.56 87 PRO A O 1
ATOM 647 N N . TRP A 1 88 ? -2.708 -1.407 16.811 1.00 92.75 88 TRP A N 1
ATOM 648 C CA . TRP A 1 88 ? -1.968 -0.259 16.277 1.00 92.75 88 TRP A CA 1
ATOM 649 C C . TRP A 1 88 ? -0.962 -0.677 15.208 1.00 92.75 88 TRP A C 1
ATOM 651 O O . TRP A 1 88 ? -0.873 -0.051 14.156 1.00 92.75 88 TRP A O 1
ATOM 661 N N . LEU A 1 89 ? -0.260 -1.786 15.435 1.00 91.81 89 LEU A N 1
ATOM 662 C CA . LEU A 1 89 ? 0.677 -2.331 14.462 1.00 91.81 89 LEU A CA 1
ATOM 663 C C . LEU A 1 89 ? -0.047 -2.768 13.180 1.00 91.81 89 LEU A C 1
ATOM 665 O O . LEU A 1 89 ? 0.429 -2.505 12.078 1.00 91.81 89 LEU A O 1
ATOM 669 N N . SER A 1 90 ? -1.240 -3.347 13.321 1.00 92.19 90 SER A N 1
ATOM 670 C CA . SER A 1 90 ? -2.098 -3.717 12.190 1.00 92.19 90 SER A CA 1
ATOM 671 C C . SER A 1 90 ? -2.570 -2.498 11.392 1.00 92.19 90 SER A C 1
ATOM 673 O O . SER A 1 90 ? -2.534 -2.522 10.164 1.00 92.19 90 SER A O 1
ATOM 675 N N . ALA A 1 91 ? -2.931 -1.400 12.066 1.00 93.38 91 ALA A N 1
ATOM 676 C CA . ALA A 1 91 ? -3.328 -0.152 11.411 1.00 93.38 91 ALA A CA 1
ATOM 677 C C . ALA A 1 91 ? -2.186 0.492 10.604 1.00 93.38 91 ALA A C 1
ATOM 679 O O . ALA A 1 91 ? -2.431 1.054 9.539 1.00 93.38 91 ALA A O 1
ATOM 680 N N . PHE A 1 92 ? -0.937 0.372 11.067 1.00 95.38 92 PHE A N 1
ATOM 681 C CA . PHE A 1 92 ? 0.248 0.894 10.369 1.00 95.38 92 PHE A CA 1
ATOM 682 C C . PHE A 1 92 ? 0.889 -0.093 9.387 1.00 95.38 92 PHE A C 1
ATOM 684 O O . PHE A 1 92 ? 1.810 0.274 8.658 1.00 95.38 92 PHE A O 1
ATOM 691 N N . THR A 1 93 ? 0.405 -1.332 9.314 1.00 95.12 93 THR A N 1
ATOM 692 C CA . THR A 1 93 ? 0.966 -2.356 8.422 1.00 95.12 93 THR A CA 1
ATOM 693 C C . THR A 1 93 ? 0.997 -1.941 6.943 1.00 95.12 93 THR A C 1
ATOM 695 O O . THR A 1 93 ? 2.014 -2.201 6.294 1.00 95.12 93 THR A O 1
ATOM 698 N N . PRO A 1 94 ? -0.022 -1.256 6.384 1.00 94.81 94 PRO A N 1
ATOM 699 C CA . PRO A 1 94 ? 0.041 -0.756 5.009 1.00 94.81 94 PRO A CA 1
ATOM 700 C C . PRO A 1 94 ? 1.193 0.226 4.783 1.00 94.81 94 PRO A C 1
ATOM 702 O O . PRO A 1 94 ? 1.888 0.146 3.768 1.00 94.81 94 PRO A O 1
ATOM 705 N N . LEU A 1 95 ? 1.439 1.117 5.750 1.00 96.00 95 LEU A N 1
ATOM 706 C CA . LEU A 1 95 ? 2.533 2.083 5.700 1.00 96.00 95 LEU A CA 1
ATOM 707 C C . LEU A 1 95 ? 3.894 1.389 5.778 1.00 96.00 95 LEU A C 1
ATOM 709 O O . LEU A 1 95 ? 4.766 1.682 4.966 1.00 96.00 95 LEU A O 1
ATOM 713 N N . ILE A 1 96 ? 4.050 0.426 6.692 1.00 95.88 96 ILE A N 1
ATOM 714 C CA . ILE A 1 96 ? 5.272 -0.384 6.811 1.00 95.88 96 ILE A CA 1
ATOM 715 C C . ILE A 1 96 ? 5.528 -1.148 5.506 1.00 95.88 96 ILE A C 1
ATOM 717 O O . ILE A 1 96 ? 6.632 -1.102 4.974 1.00 95.88 96 ILE A O 1
ATOM 721 N N . SER A 1 97 ? 4.500 -1.791 4.949 1.00 96.50 97 SER A N 1
ATOM 722 C CA . SER A 1 97 ? 4.605 -2.542 3.690 1.00 96.50 97 SER A CA 1
ATOM 723 C C . SER A 1 97 ? 5.003 -1.629 2.534 1.00 96.50 97 SER A C 1
ATOM 725 O O . SER A 1 97 ? 5.884 -1.969 1.753 1.00 96.50 97 SER A O 1
ATOM 727 N N . THR A 1 98 ? 4.410 -0.434 2.462 1.00 96.94 98 THR A N 1
ATOM 728 C CA . THR A 1 98 ? 4.756 0.577 1.454 1.00 96.94 98 THR A CA 1
ATOM 729 C C . THR A 1 98 ? 6.195 1.064 1.623 1.00 96.94 98 THR A C 1
ATOM 731 O O . THR A 1 98 ? 6.897 1.222 0.631 1.00 96.94 98 THR A O 1
ATOM 734 N N . ALA A 1 99 ? 6.674 1.260 2.854 1.00 96.69 99 ALA A N 1
ATOM 735 C CA . ALA A 1 99 ? 8.061 1.643 3.113 1.00 96.69 99 ALA A CA 1
ATOM 736 C C . ALA A 1 99 ? 9.051 0.546 2.685 1.00 96.69 99 ALA A C 1
ATOM 738 O O . ALA A 1 99 ? 10.023 0.838 1.991 1.00 96.69 99 ALA A O 1
ATOM 739 N N . VAL A 1 100 ? 8.777 -0.718 3.030 1.00 97.19 100 VAL A N 1
ATOM 740 C CA . VAL A 1 100 ? 9.601 -1.869 2.617 1.00 97.19 100 VAL A CA 1
ATOM 741 C C . VAL A 1 100 ? 9.597 -2.023 1.097 1.00 97.19 100 VAL A C 1
ATOM 743 O O . VAL A 1 100 ? 10.654 -2.196 0.494 1.00 97.19 100 VAL A O 1
ATOM 746 N N . TYR A 1 101 ? 8.431 -1.901 0.464 1.00 96.69 101 TYR A N 1
ATOM 747 C CA . TYR A 1 101 ? 8.287 -1.919 -0.990 1.00 96.69 101 TYR A CA 1
ATOM 748 C C . TYR A 1 101 ? 9.107 -0.807 -1.655 1.00 96.69 101 TYR A C 1
ATOM 750 O O . TYR A 1 101 ? 9.878 -1.078 -2.577 1.00 96.69 101 TYR A O 1
ATOM 758 N N . SER A 1 102 ? 9.016 0.421 -1.139 1.00 93.94 102 SER A N 1
ATOM 759 C CA . SER A 1 102 ? 9.778 1.571 -1.632 1.00 93.94 102 SER A CA 1
ATOM 760 C C . SER A 1 102 ? 11.288 1.401 -1.472 1.00 93.94 102 SER A C 1
ATOM 762 O O . SER A 1 102 ? 12.043 1.825 -2.339 1.00 93.94 102 SER A O 1
ATOM 764 N N . ALA A 1 103 ? 11.748 0.764 -0.395 1.00 94.69 103 ALA A N 1
ATOM 765 C CA . ALA A 1 103 ? 13.173 0.540 -0.156 1.00 94.69 103 ALA A CA 1
ATOM 766 C C . ALA A 1 103 ? 13.768 -0.602 -0.999 1.00 94.69 103 ALA A C 1
ATOM 768 O O . ALA A 1 103 ? 14.985 -0.683 -1.142 1.00 94.69 103 ALA A O 1
ATOM 769 N N . THR A 1 104 ? 12.932 -1.498 -1.531 1.00 95.06 104 THR A N 1
ATOM 770 C CA . THR A 1 104 ? 13.391 -2.746 -2.157 1.00 95.06 104 THR A CA 1
ATOM 771 C C . THR A 1 104 ? 12.900 -2.867 -3.602 1.00 95.06 104 THR A C 1
ATOM 773 O O . THR A 1 104 ? 13.637 -2.547 -4.535 1.00 95.06 104 THR A O 1
ATOM 776 N N . ALA A 1 105 ? 11.647 -3.277 -3.806 1.00 90.19 105 ALA A N 1
ATOM 777 C CA . ALA A 1 105 ? 11.043 -3.501 -5.117 1.00 90.19 105 ALA A CA 1
ATOM 778 C C . ALA A 1 105 ? 11.062 -2.240 -5.989 1.00 90.19 105 ALA A C 1
ATOM 780 O O . ALA A 1 105 ? 11.391 -2.306 -7.173 1.00 90.19 105 ALA A O 1
ATOM 781 N N . LEU A 1 106 ? 10.766 -1.083 -5.396 1.00 89.88 106 LEU A N 1
ATOM 782 C CA . LEU A 1 106 ? 10.765 0.186 -6.113 1.00 89.88 106 LEU A CA 1
ATOM 783 C C . LEU A 1 106 ? 12.160 0.582 -6.599 1.00 89.88 106 LEU A C 1
ATOM 785 O O . LEU A 1 106 ? 12.304 1.046 -7.727 1.00 89.88 106 LEU A O 1
ATOM 789 N N . VAL A 1 107 ? 13.189 0.378 -5.773 1.00 91.69 107 VAL A N 1
ATOM 790 C CA . VAL A 1 107 ? 14.583 0.649 -6.152 1.00 91.69 107 VAL A CA 1
ATOM 791 C C . VAL A 1 107 ? 14.991 -0.252 -7.313 1.00 91.69 107 VAL A C 1
ATOM 793 O O . VAL A 1 107 ? 15.512 0.247 -8.309 1.00 91.69 1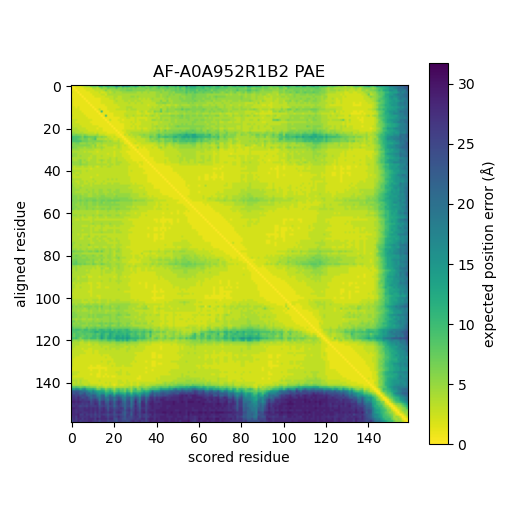07 VAL A O 1
ATOM 796 N N . LEU A 1 108 ? 14.690 -1.552 -7.225 1.00 91.69 108 LEU A N 1
ATOM 797 C CA . LEU A 1 108 ? 14.997 -2.526 -8.274 1.00 91.69 108 LEU A CA 1
ATOM 798 C C . LEU A 1 108 ? 14.411 -2.105 -9.630 1.00 91.69 108 LEU A C 1
ATOM 800 O O . LEU A 1 108 ? 15.141 -2.024 -10.618 1.00 91.69 108 LEU A O 1
ATOM 804 N N . ILE A 1 109 ? 13.109 -1.799 -9.677 1.00 91.06 109 ILE A N 1
ATOM 805 C CA . ILE A 1 109 ? 12.454 -1.437 -10.940 1.00 91.06 109 ILE A CA 1
ATOM 806 C C . ILE A 1 109 ? 12.885 -0.053 -11.436 1.00 91.06 109 ILE A C 1
ATOM 808 O O . ILE A 1 109 ? 13.050 0.141 -12.637 1.00 91.06 109 ILE A O 1
ATOM 812 N N . SER A 1 110 ? 13.143 0.894 -10.529 1.00 90.62 110 SER A N 1
ATOM 813 C CA . SER A 1 110 ? 13.611 2.237 -10.891 1.00 90.62 110 SER A CA 1
ATOM 814 C C . SER A 1 110 ? 14.993 2.200 -11.538 1.00 90.62 110 SER A C 1
ATOM 816 O O . SER A 1 110 ? 15.226 2.899 -12.522 1.00 90.62 110 SER A O 1
ATOM 818 N N . LEU A 1 111 ? 15.910 1.374 -11.022 1.00 91.94 111 LEU A N 1
ATOM 819 C CA . LEU A 1 111 ? 17.234 1.185 -11.619 1.00 91.94 111 LEU A CA 1
ATOM 820 C C . LEU A 1 111 ? 17.133 0.565 -13.016 1.00 91.94 111 LEU A C 1
ATOM 822 O O . LEU A 1 111 ? 17.799 1.035 -13.937 1.00 91.94 111 LEU A O 1
ATOM 826 N N . ALA A 1 112 ? 16.260 -0.428 -13.186 1.00 89.81 112 ALA A N 1
ATOM 827 C CA . ALA A 1 112 ? 16.038 -1.076 -14.474 1.00 89.81 112 ALA A CA 1
ATOM 828 C C . ALA A 1 112 ? 15.441 -0.117 -15.519 1.00 89.81 112 ALA A C 1
ATOM 830 O O . ALA A 1 112 ? 15.947 -0.014 -16.636 1.00 89.81 112 ALA A O 1
ATOM 831 N N . LEU A 1 113 ? 14.420 0.657 -15.143 1.00 90.31 113 LEU A N 1
ATOM 832 C CA . LEU A 1 113 ? 13.828 1.677 -16.015 1.00 90.31 113 LEU A CA 1
ATOM 833 C C . LEU A 1 113 ? 14.840 2.765 -16.384 1.00 90.31 113 LEU A C 1
ATOM 835 O O . LEU A 1 113 ? 14.915 3.172 -17.542 1.00 90.31 113 LEU A O 1
ATOM 839 N N . ARG A 1 114 ? 15.675 3.183 -15.425 1.00 91.38 114 ARG A N 1
ATOM 840 C CA . ARG A 1 114 ? 16.726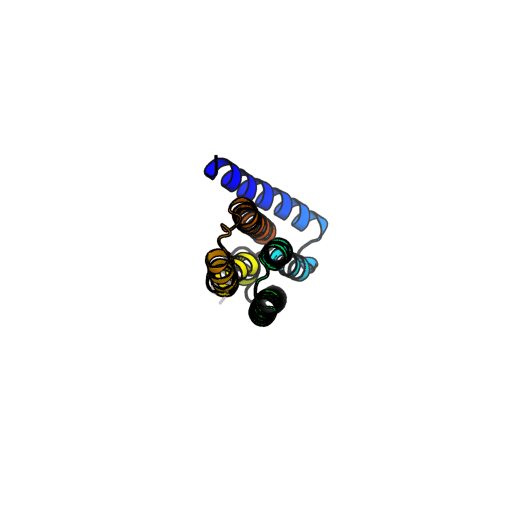 4.172 -15.670 1.00 91.38 114 ARG A CA 1
ATOM 841 C C . ARG A 1 114 ? 17.782 3.660 -16.648 1.00 91.38 114 ARG A C 1
ATOM 843 O O . ARG A 1 114 ? 18.230 4.436 -17.487 1.00 91.38 114 ARG A O 1
ATOM 850 N N . SER A 1 115 ? 18.156 2.379 -16.585 1.00 90.00 115 SER A N 1
ATOM 851 C CA . SER A 1 115 ? 19.052 1.781 -17.589 1.00 90.00 115 SER A CA 1
ATOM 852 C C . SER A 1 115 ? 18.442 1.722 -18.992 1.00 90.00 115 SER A C 1
ATOM 854 O O . SER A 1 115 ? 19.187 1.726 -19.965 1.00 90.00 115 SER A O 1
ATOM 856 N N . ALA A 1 116 ? 17.110 1.742 -19.099 1.00 87.50 116 ALA A N 1
ATOM 857 C CA . ALA A 1 116 ? 16.376 1.822 -20.362 1.00 87.50 116 ALA A CA 1
ATOM 858 C C . ALA A 1 116 ? 16.062 3.273 -20.795 1.00 87.50 116 ALA A C 1
ATOM 860 O O . ALA A 1 116 ? 15.307 3.492 -21.738 1.00 87.50 116 ALA A O 1
ATOM 861 N N . GLY A 1 117 ? 16.609 4.284 -20.106 1.00 86.31 117 GLY A N 1
ATOM 862 C CA . GLY A 1 117 ? 16.404 5.698 -20.440 1.00 86.31 117 GLY A CA 1
ATOM 863 C C . GLY A 1 117 ? 15.030 6.263 -20.062 1.00 86.31 117 GLY A C 1
ATOM 864 O O . GLY A 1 117 ? 14.730 7.404 -20.411 1.00 86.31 117 GLY A O 1
ATOM 865 N N . LEU A 1 118 ? 14.200 5.511 -19.331 1.00 85.81 118 LEU A N 1
ATOM 866 C CA . LEU A 1 118 ? 12.913 5.994 -18.839 1.00 85.81 118 LEU A CA 1
ATOM 867 C C . LEU A 1 118 ? 13.025 6.588 -17.435 1.00 85.81 118 LEU A C 1
ATOM 869 O O . LEU A 1 118 ? 13.796 6.137 -16.585 1.00 85.81 118 LEU A O 1
ATOM 873 N N . VAL A 1 119 ? 12.201 7.606 -17.190 1.00 84.06 119 VAL A N 1
ATOM 874 C CA . VAL A 1 119 ? 12.060 8.234 -15.877 1.00 84.06 119 VAL A CA 1
ATOM 875 C C . VAL A 1 119 ? 10.919 7.575 -15.118 1.00 84.06 119 VAL A C 1
ATOM 877 O O . VAL A 1 119 ? 9.894 7.191 -15.679 1.00 84.06 119 VAL A O 1
ATOM 880 N N . PHE A 1 120 ? 11.121 7.449 -13.815 1.00 79.19 120 PHE A N 1
ATOM 881 C CA . PHE A 1 120 ? 10.163 6.860 -12.905 1.00 79.19 120 PHE A CA 1
ATOM 882 C C . PHE A 1 120 ? 8.915 7.746 -12.719 1.00 79.19 120 PHE A C 1
ATOM 884 O O . PHE A 1 120 ? 9.033 8.966 -12.585 1.00 79.19 120 PHE A O 1
ATOM 891 N N . ASP A 1 121 ? 7.719 7.145 -12.701 1.00 86.38 121 ASP A N 1
ATOM 892 C CA . ASP A 1 121 ? 6.453 7.885 -12.626 1.00 86.38 121 ASP A CA 1
ATOM 893 C C . ASP A 1 121 ? 6.190 8.422 -11.206 1.00 86.38 121 ASP A C 1
ATOM 895 O O . ASP A 1 121 ? 5.756 7.719 -10.283 1.00 86.38 121 ASP A O 1
ATOM 899 N N . VAL A 1 122 ? 6.437 9.722 -11.041 1.00 88.69 122 VAL A N 1
ATOM 900 C CA . VAL A 1 122 ? 6.229 10.448 -9.784 1.00 88.69 122 VAL A CA 1
ATOM 901 C C . VAL A 1 122 ? 4.750 10.492 -9.392 1.00 88.69 122 VAL A C 1
ATOM 903 O O . VAL A 1 122 ? 4.444 10.457 -8.196 1.00 88.69 122 VAL A O 1
ATOM 906 N N . LEU A 1 123 ? 3.821 10.541 -10.353 1.00 91.00 123 LEU A N 1
ATOM 907 C CA . LEU A 1 123 ? 2.386 10.607 -10.068 1.00 91.00 123 LEU A CA 1
ATOM 908 C C . LEU A 1 123 ? 1.886 9.280 -9.507 1.00 91.00 123 LEU A C 1
ATOM 910 O O . LEU A 1 123 ? 1.237 9.282 -8.459 1.00 91.00 123 LEU A O 1
ATOM 914 N N . ALA A 1 124 ? 2.241 8.158 -10.139 1.00 91.44 124 ALA A N 1
ATOM 915 C CA . ALA A 1 124 ? 1.892 6.828 -9.637 1.00 91.44 124 ALA A CA 1
ATOM 916 C C . ALA A 1 124 ? 2.432 6.611 -8.212 1.00 91.44 124 ALA A C 1
ATOM 918 O O . ALA A 1 124 ? 1.702 6.171 -7.320 1.00 91.44 124 ALA A O 1
ATOM 919 N N . THR A 1 125 ? 3.683 7.005 -7.970 1.00 92.38 125 THR A N 1
ATOM 920 C CA . THR A 1 125 ? 4.341 6.894 -6.657 1.00 92.38 125 THR A CA 1
ATOM 921 C C . THR A 1 125 ? 3.666 7.759 -5.599 1.00 92.38 125 THR A C 1
ATOM 923 O O . THR A 1 125 ? 3.371 7.298 -4.495 1.00 92.38 125 THR A O 1
ATOM 926 N N . THR A 1 126 ? 3.375 9.017 -5.937 1.00 92.50 126 THR A N 1
ATOM 927 C CA . THR A 1 126 ? 2.683 9.950 -5.038 1.00 92.50 126 THR A CA 1
ATOM 928 C C . THR A 1 126 ? 1.277 9.451 -4.717 1.00 92.50 126 THR A C 1
ATOM 930 O O . THR A 1 126 ? 0.847 9.527 -3.563 1.00 92.50 126 THR A O 1
ATOM 933 N N . GLY A 1 127 ? 0.578 8.895 -5.710 1.00 94.12 127 GLY A N 1
ATOM 934 C CA . GLY A 1 127 ? -0.732 8.273 -5.550 1.00 94.12 127 GLY A CA 1
ATOM 935 C C . GLY A 1 127 ? -0.694 7.070 -4.610 1.00 94.12 127 GLY A C 1
ATOM 936 O O . GLY A 1 127 ? -1.507 6.997 -3.692 1.00 94.12 127 GLY A O 1
ATOM 937 N N . MET A 1 128 ? 0.292 6.182 -4.767 1.00 95.69 128 MET A N 1
ATOM 938 C CA . MET A 1 128 ? 0.511 5.051 -3.861 1.00 95.69 128 MET A CA 1
ATOM 939 C C . MET A 1 128 ? 0.731 5.525 -2.421 1.00 95.69 128 MET A C 1
ATOM 941 O O . MET A 1 128 ? 0.015 5.093 -1.524 1.00 95.69 128 MET A O 1
ATOM 945 N N . VAL A 1 129 ? 1.681 6.438 -2.193 1.00 94.94 129 VAL A N 1
ATOM 946 C CA . VAL A 1 129 ? 2.012 6.930 -0.844 1.00 94.94 129 VAL A CA 1
ATOM 947 C C . VAL A 1 129 ? 0.813 7.623 -0.199 1.00 94.94 129 VAL A C 1
ATOM 949 O O . VAL A 1 129 ? 0.463 7.322 0.942 1.00 94.94 129 VAL A O 1
ATOM 952 N N . THR A 1 130 ? 0.147 8.517 -0.932 1.00 94.81 130 THR A N 1
ATOM 953 C CA . THR A 1 130 ? -1.019 9.255 -0.424 1.00 94.81 130 THR A CA 1
ATOM 954 C C . THR A 1 130 ? -2.188 8.311 -0.139 1.00 94.81 130 THR A C 1
ATOM 956 O O . THR A 1 130 ? -2.827 8.425 0.907 1.00 94.81 130 THR A O 1
ATOM 959 N N . GLY A 1 131 ? -2.436 7.340 -1.023 1.00 95.56 131 GLY A N 1
ATOM 960 C CA . GLY A 1 131 ? -3.456 6.309 -0.845 1.00 95.56 131 GLY A CA 1
ATOM 961 C C . GLY A 1 131 ? -3.181 5.414 0.364 1.00 95.56 131 GLY A C 1
ATOM 962 O O . GLY A 1 131 ? -4.086 5.160 1.156 1.00 95.56 131 GLY A O 1
ATOM 963 N N . THR A 1 132 ? -1.929 5.002 0.572 1.00 96.25 132 THR A N 1
ATOM 964 C CA . THR A 1 132 ? -1.526 4.251 1.767 1.00 96.25 132 THR A CA 1
ATOM 965 C C . THR A 1 132 ? -1.738 5.067 3.041 1.00 96.25 132 THR A C 1
ATOM 967 O O . THR A 1 132 ? -2.279 4.537 4.009 1.00 96.25 132 THR A O 1
ATOM 970 N N . ILE A 1 133 ? -1.353 6.350 3.062 1.00 95.81 133 ILE A N 1
ATOM 971 C CA . ILE A 1 133 ? -1.572 7.231 4.223 1.00 95.81 133 ILE A CA 1
ATOM 972 C C . ILE A 1 133 ? -3.066 7.341 4.531 1.00 95.81 133 ILE A C 1
ATOM 974 O O . ILE A 1 133 ? -3.467 7.129 5.675 1.00 95.81 133 ILE A O 1
ATOM 978 N N . PHE A 1 134 ? -3.888 7.605 3.511 1.00 95.88 134 PHE A N 1
ATOM 979 C CA . PHE A 1 134 ? -5.343 7.638 3.642 1.00 95.88 134 PHE A CA 1
ATOM 980 C C . PHE A 1 134 ? -5.872 6.340 4.264 1.00 95.88 134 PHE A C 1
ATOM 982 O O . PHE A 1 134 ? -6.611 6.383 5.245 1.00 95.88 134 PHE A O 1
ATOM 989 N N . LEU A 1 135 ? -5.454 5.180 3.751 1.00 95.69 135 LEU A N 1
ATOM 990 C CA . LEU A 1 135 ? -5.910 3.880 4.244 1.00 95.69 135 LEU A CA 1
ATOM 991 C C . LEU A 1 135 ? -5.417 3.584 5.665 1.00 95.69 135 LEU A C 1
ATOM 993 O O . LEU A 1 135 ? -6.182 3.064 6.470 1.00 95.69 135 LEU A O 1
ATOM 997 N N . CYS A 1 136 ? -4.195 3.971 6.030 1.00 94.94 136 CYS A N 1
ATOM 998 C CA . CYS A 1 136 ? -3.753 3.910 7.422 1.00 94.94 136 CYS A CA 1
ATOM 999 C C . CYS A 1 136 ? -4.655 4.753 8.329 1.00 94.94 136 CYS A C 1
ATOM 1001 O O . CYS A 1 136 ? -5.099 4.266 9.367 1.00 94.94 136 CYS A O 1
ATOM 1003 N N . CYS A 1 137 ? -4.998 5.977 7.922 1.00 95.44 137 CYS A N 1
ATOM 1004 C CA . CYS A 1 137 ? -5.935 6.825 8.657 1.00 95.44 137 CYS A CA 1
ATOM 1005 C C . CYS A 1 137 ? -7.343 6.210 8.747 1.00 95.44 137 CYS A C 1
ATOM 1007 O O . CYS A 1 137 ? -7.968 6.311 9.799 1.00 95.44 137 CYS A O 1
ATOM 1009 N N . VAL A 1 138 ? -7.813 5.502 7.712 1.00 95.00 138 VAL A N 1
ATOM 1010 C CA . VAL A 1 138 ? -9.065 4.718 7.751 1.00 95.00 138 VAL A CA 1
ATOM 1011 C C . VAL A 1 138 ? -9.020 3.623 8.819 1.00 95.00 138 VAL A C 1
ATOM 1013 O O . VAL A 1 138 ? -10.031 3.344 9.462 1.00 95.00 138 VAL A O 1
ATOM 1016 N N . LEU A 1 139 ? -7.861 3.002 9.038 1.00 93.38 139 LEU A N 1
ATOM 1017 C CA . LEU A 1 139 ? -7.700 1.921 10.011 1.00 93.38 139 LEU A CA 1
ATOM 1018 C C . LEU A 1 139 ? -7.558 2.420 11.455 1.00 93.38 139 LEU A C 1
ATOM 1020 O O . LEU A 1 139 ? -7.920 1.690 12.378 1.00 93.38 139 LEU A O 1
ATOM 1024 N N . VAL A 1 140 ? -7.070 3.647 11.674 1.00 93.25 140 VAL A N 1
ATOM 1025 C CA . VAL A 1 140 ? -6.836 4.206 13.021 1.00 93.25 140 VAL A CA 1
ATOM 1026 C C . VAL A 1 140 ? -8.077 4.126 13.923 1.00 93.25 140 VAL A C 1
ATOM 1028 O O . VAL A 1 140 ? -7.944 3.622 15.039 1.00 93.25 140 VAL A O 1
ATOM 1031 N N . PRO A 1 141 ? -9.293 4.519 13.488 1.00 91.75 141 PRO A N 1
ATOM 1032 C CA . PRO A 1 141 ? -10.492 4.397 14.311 1.00 91.75 141 PRO A CA 1
ATOM 1033 C C . PRO A 1 141 ? -10.777 2.974 14.802 1.00 91.75 141 PRO A C 1
ATOM 1035 O O . PRO A 1 141 ? -11.394 2.823 1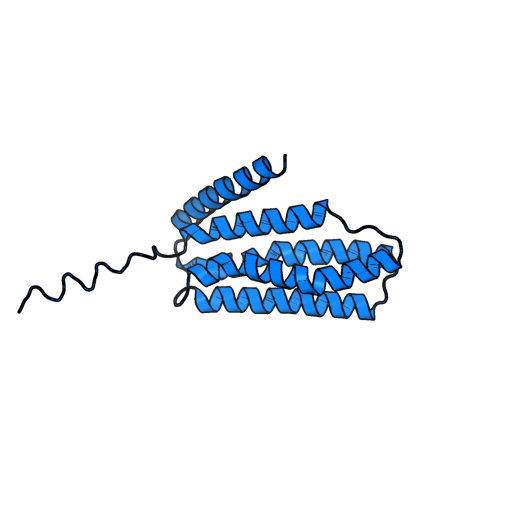5.855 1.00 91.75 141 PRO A O 1
ATOM 1038 N N . PHE A 1 142 ? -10.350 1.934 14.082 1.00 87.12 142 PHE A N 1
ATOM 1039 C CA . PHE A 1 142 ? -10.568 0.540 14.475 1.00 87.12 142 PHE A CA 1
ATOM 1040 C C . PHE A 1 142 ? -9.616 0.076 15.584 1.00 87.12 142 PHE A C 1
ATOM 1042 O O . PHE A 1 142 ? -9.943 -0.873 16.305 1.00 87.12 142 PHE A O 1
ATOM 1049 N N . ALA A 1 143 ? -8.476 0.746 15.777 1.00 84.94 143 ALA A N 1
ATOM 1050 C CA . ALA A 1 143 ? -7.570 0.445 16.875 1.00 84.94 143 ALA A CA 1
ATOM 1051 C C . ALA A 1 143 ? -8.217 0.837 18.226 1.00 84.94 143 ALA A C 1
ATOM 1053 O O . ALA A 1 143 ? -8.848 1.888 18.344 1.00 84.94 143 ALA A O 1
ATOM 1054 N N . PRO A 1 144 ? -8.143 -0.014 19.268 1.00 74.19 144 PRO A N 1
ATOM 1055 C CA . PRO A 1 144 ? -8.610 0.346 20.595 1.00 74.19 144 PRO A CA 1
ATOM 1056 C C . PRO A 1 144 ? -7.708 1.441 21.190 1.00 74.19 144 PRO A C 1
ATOM 1058 O O . PRO A 1 144 ? -6.507 1.483 20.897 1.00 74.19 144 PRO A O 1
ATOM 1061 N N . PRO A 1 145 ? -8.268 2.319 22.036 1.00 67.19 145 PRO A N 1
ATOM 1062 C CA . PRO A 1 145 ? -7.490 3.348 22.708 1.00 67.19 145 PRO A CA 1
ATOM 1063 C C . PRO A 1 145 ? -6.384 2.705 23.553 1.00 67.19 145 PRO A C 1
ATOM 1065 O O . PRO A 1 145 ? -6.627 1.744 24.279 1.00 67.19 145 PRO A O 1
ATOM 1068 N N . ALA A 1 146 ? -5.167 3.251 23.474 1.00 58.38 146 ALA A N 1
ATOM 1069 C CA . ALA A 1 146 ? -4.014 2.786 24.253 1.00 58.38 146 ALA A CA 1
ATOM 1070 C C . ALA A 1 146 ? -4.226 2.906 25.782 1.00 58.38 146 ALA A C 1
ATOM 1072 O O . ALA A 1 146 ? -3.538 2.260 26.568 1.00 58.38 146 ALA A O 1
ATOM 1073 N N . PHE A 1 147 ? -5.219 3.691 26.210 1.00 51.28 147 PHE A N 1
ATOM 1074 C CA . PHE A 1 147 ? -5.595 3.897 27.605 1.00 51.28 147 PHE A CA 1
ATOM 1075 C C . PHE A 1 147 ? -6.629 2.867 28.084 1.00 51.28 147 PHE A C 1
ATOM 1077 O O . PHE A 1 147 ? -7.784 3.187 28.335 1.00 51.28 147 PHE A O 1
ATOM 1084 N N . SER A 1 148 ? -6.188 1.623 28.266 1.00 47.66 148 SER A N 1
ATOM 1085 C CA .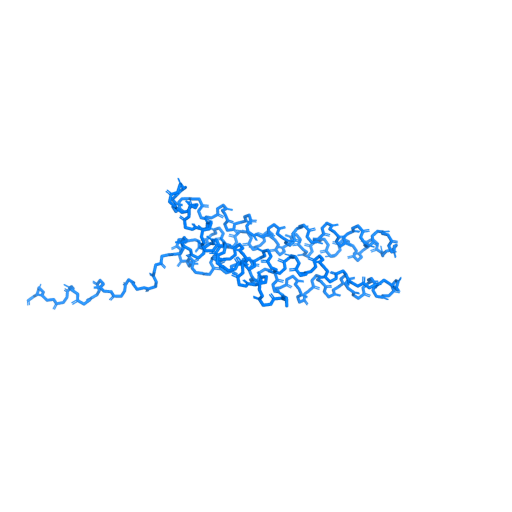 SER A 1 148 ? -6.822 0.664 29.188 1.00 47.66 148 SER A CA 1
ATOM 1086 C C . SER A 1 148 ? -5.940 0.458 30.433 1.00 47.66 148 SER A C 1
ATOM 1088 O O . SER A 1 148 ? -5.855 -0.636 30.984 1.00 47.66 148 SER A O 1
ATOM 1090 N N . LEU A 1 149 ? -5.248 1.512 30.878 1.00 50.31 149 LEU A N 1
ATOM 1091 C CA . LEU A 1 149 ? -4.435 1.513 32.104 1.00 50.31 149 LEU A CA 1
ATOM 1092 C C . LEU A 1 149 ? -5.259 1.804 33.375 1.00 50.31 149 LEU A C 1
ATOM 1094 O O . LEU A 1 149 ? -4.741 1.707 34.482 1.00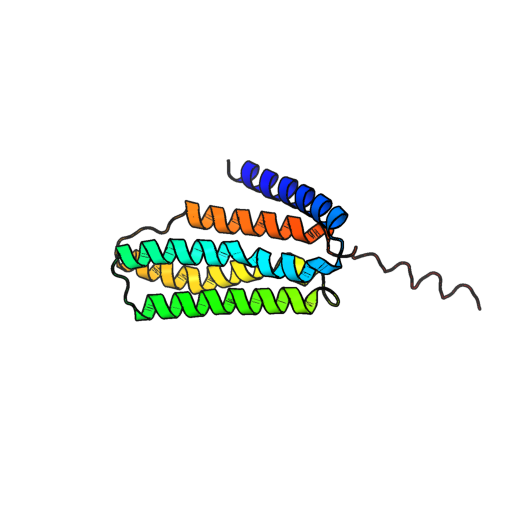 50.31 149 LEU A O 1
ATOM 1098 N N . SER A 1 150 ? -6.552 2.118 33.251 1.00 48.91 150 SER A N 1
ATOM 1099 C CA . SER A 1 150 ? -7.429 2.440 34.387 1.00 48.91 150 SER A CA 1
ATOM 1100 C C . SER A 1 150 ? -8.011 1.217 35.114 1.00 48.91 150 SER A C 1
ATOM 1102 O O . SER A 1 150 ? -8.565 1.367 36.200 1.00 48.91 150 SER A O 1
ATOM 1104 N N . GLY A 1 151 ? -7.857 -0.001 34.579 1.00 49.16 151 GLY A N 1
ATOM 1105 C CA . GLY A 1 151 ? -8.373 -1.225 35.212 1.00 49.16 151 GLY A CA 1
ATOM 1106 C C . GLY A 1 151 ? -7.546 -1.742 36.399 1.00 49.16 151 GLY A C 1
ATOM 1107 O O . GLY A 1 151 ? -8.048 -2.539 37.188 1.00 49.16 151 GLY A O 1
ATOM 1108 N N . GLY A 1 152 ? -6.293 -1.294 36.545 1.00 49.38 152 GLY A N 1
ATOM 1109 C CA . GLY A 1 152 ? -5.389 -1.745 37.613 1.00 49.38 152 GLY A CA 1
ATOM 1110 C C . GLY A 1 152 ? -5.531 -0.977 38.930 1.00 49.38 152 GLY A C 1
ATOM 1111 O O . GLY A 1 152 ? -5.373 -1.559 39.998 1.00 49.38 152 GLY A O 1
ATOM 1112 N N . LEU A 1 153 ? -5.889 0.310 38.881 1.00 53.09 153 LEU A N 1
ATOM 1113 C CA . LEU A 1 153 ? -5.931 1.168 40.076 1.00 53.09 153 LEU A CA 1
ATOM 1114 C C . LEU A 1 153 ? -7.227 1.048 40.896 1.00 53.09 153 LEU A C 1
ATOM 1116 O O . LEU A 1 153 ? -7.258 1.476 42.045 1.00 53.09 153 LEU A O 1
ATOM 1120 N N . LEU A 1 154 ? -8.284 0.434 40.353 1.00 53.44 154 LEU A N 1
ATOM 1121 C CA . LEU A 1 154 ? -9.543 0.206 41.081 1.00 53.44 154 LEU A CA 1
ATOM 1122 C C . LEU A 1 154 ? -9.632 -1.174 41.752 1.00 53.44 154 LEU A C 1
ATOM 1124 O O . LEU A 1 154 ? -10.576 -1.421 42.500 1.00 53.44 154 LEU A O 1
ATOM 1128 N N . ARG A 1 155 ? -8.657 -2.068 41.528 1.00 53.69 155 ARG A N 1
ATOM 1129 C CA . ARG A 1 155 ? -8.652 -3.418 42.120 1.00 53.69 155 ARG A CA 1
ATOM 1130 C C . ARG A 1 155 ? -7.944 -3.506 43.477 1.00 53.69 155 ARG A C 1
ATOM 1132 O O . ARG A 1 155 ? -8.123 -4.499 44.162 1.00 53.69 155 ARG A O 1
ATOM 1139 N N . GLY A 1 156 ? -7.207 -2.468 43.881 1.00 51.47 156 GLY A N 1
ATOM 1140 C CA . GLY A 1 156 ? -6.470 -2.415 45.154 1.00 51.47 156 GLY A CA 1
ATOM 1141 C C . GLY A 1 156 ? -7.165 -1.656 46.292 1.00 51.47 156 GLY A C 1
ATOM 1142 O O . GLY A 1 156 ? -6.496 -1.261 47.236 1.00 51.47 156 GLY A O 1
ATOM 1143 N N . ARG A 1 157 ? -8.474 -1.375 46.198 1.00 55.56 157 ARG A N 1
ATOM 1144 C CA . ARG A 1 157 ? -9.225 -0.610 47.222 1.00 55.56 157 ARG A CA 1
ATOM 1145 C C . ARG A 1 157 ? -10.341 -1.400 47.917 1.00 55.56 157 ARG A C 1
ATOM 1147 O O . ARG A 1 157 ? -11.245 -0.801 48.494 1.00 55.56 157 ARG A O 1
ATOM 1154 N N . ARG A 1 158 ? -10.310 -2.730 47.819 1.00 54.34 158 ARG A N 1
ATOM 1155 C CA . ARG A 1 158 ? -11.232 -3.636 48.515 1.00 54.34 158 ARG A CA 1
ATOM 1156 C C . ARG A 1 158 ? -10.461 -4.785 49.157 1.00 54.34 158 ARG A C 1
ATOM 1158 O O . ARG A 1 158 ? -10.673 -5.930 48.781 1.00 54.34 158 ARG A O 1
ATOM 1165 N N . GLU A 1 159 ? -9.572 -4.455 50.081 1.00 55.16 159 GLU A N 1
ATOM 1166 C CA . GLU A 1 159 ? -9.118 -5.366 51.136 1.00 55.16 159 GLU A CA 1
ATOM 1167 C C . GLU A 1 159 ? -9.100 -4.590 52.451 1.00 55.16 159 GLU A C 1
ATOM 1169 O O . GLU A 1 159 ? -8.680 -3.407 52.410 1.00 55.16 159 GLU A O 1
#

Solvent-accessible surface area (backbone atoms only — not comparable to full-atom values): 8270 Å² total; per-residue (Å²): 111,68,69,59,53,52,51,48,27,43,55,49,14,38,53,51,13,46,53,48,37,70,76,58,44,68,87,45,46,32,58,54,32,27,57,34,34,46,41,59,54,55,41,48,55,57,50,47,56,54,36,63,76,50,69,50,57,66,68,59,53,50,54,33,49,53,48,47,51,49,43,42,52,51,32,22,52,49,10,35,72,24,41,87,84,39,28,63,60,14,27,43,24,30,47,52,35,49,51,53,37,53,72,43,38,48,47,56,51,46,54,52,37,45,77,56,74,44,80,76,65,62,64,57,50,50,48,26,54,48,49,22,48,14,38,27,28,26,34,48,66,63,32,76,75,90,79,72,70,70,71,65,75,71,69,78,78,81,128

Nearest PDB structures (foldseek):
  5xam-assembly1_A  TM=3.860E-01  e=4.238E+00  Deinococcus radiodurans R1 = ATCC 13939 = DSM 20539
  1ls4-assembly1_A  TM=3.411E-01  e=7.175E+00  Locusta migratoria

Sequence (159 aa):
MLSRLLALAVLGGLGVGLVLRIWFGRSRFGVIASLATLPVLVHTVLSLISAFRADVPLTTVLAYVALALGIVVIGALFGRRNVDSRPWLSAFTPLISTAVYSATALVLISLALRSAGLVFDVLATTGMVTGTIFLCCVLVPFAPPAFSLSGGLLRGRRE